Protein AF-A0A7K0PF35-F1 (afdb_monomer)

Nearest PDB structures (foldseek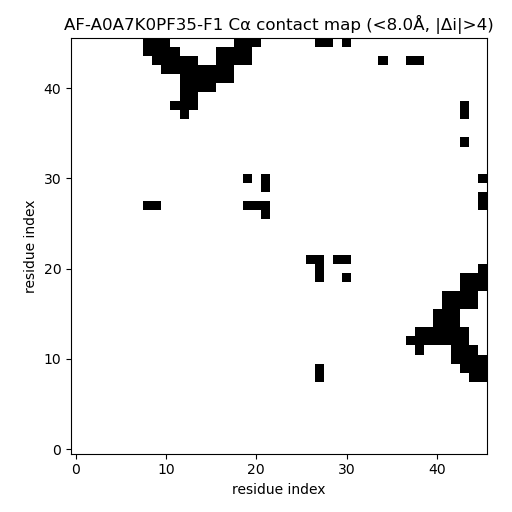):
  5k3d-assembly1_A  TM=9.811E-01  e=1.676E-01  Rhodopseudomonas palustris CGA009
  3r3v-assembly1_A  TM=9.812E-01  e=1.676E-01  Rhodopseudomonas palustris
  3qyj-assembly1_A  TM=9.675E-01  e=2.068E-01  Nostoc sp. PCC 7120 = FACHB-418
  3r0v-assembly1_A  TM=9.326E-01  e=2.738E-01  Sphaerobacter thermophilus DSM 20745
  8g48-assembly1_A  TM=8.852E-01  e=4.473E-01  Staphylococcus aureus USA300-CA-263

Sequence (46 aa):
MSTSQTLPFKRGGSGTPLLMIHGLGGNRDSFDPILPALRAEHDVIS

pLDDT: mean 94.03, std 5.98, range [66.44, 98.62]

Mean predicted aligned error: 3.64 Å

Foldseek 3Di:
DDDDDDDDKDWAADEAEDEDDDDPVDDRCPCVVPVVVCSPHYGYID

Structure (mmCIF, N/CA/C/O backbone):
data_AF-A0A7K0PF35-F1
#
_entry.id   AF-A0A7K0PF35-F1
#
loop_
_atom_site.group_PDB
_atom_site.id
_atom_site.type_symbol
_atom_site.label_atom_id
_atom_site.label_alt_id
_atom_site.label_comp_id
_atom_site.label_asym_id
_atom_site.label_entity_id
_atom_site.label_seq_id
_atom_site.pdbx_PDB_ins_code
_atom_site.Cartn_x
_atom_site.Cartn_y
_atom_site.Cartn_z
_atom_site.occupancy
_atom_site.B_iso_or_equiv
_atom_site.auth_seq_id
_atom_site.auth_comp_id
_atom_site.auth_asym_id
_atom_site.auth_atom_id
_atom_site.pdbx_PDB_model_num
ATOM 1 N N . MET A 1 1 ? 3.615 31.561 -0.743 1.00 66.44 1 MET A N 1
ATOM 2 C CA . MET A 1 1 ? 2.536 30.931 -1.535 1.00 66.44 1 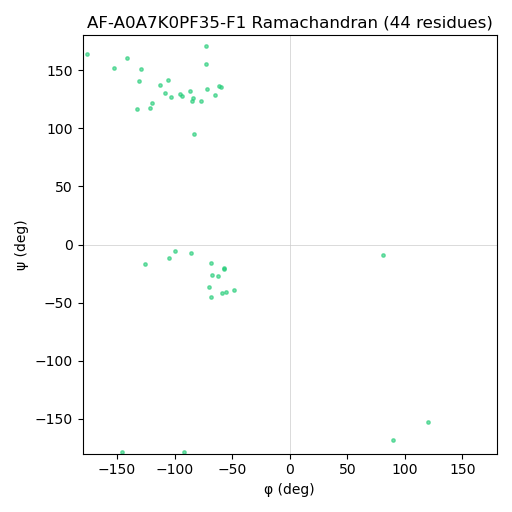MET A CA 1
ATOM 3 C C . MET A 1 1 ? 2.703 29.424 -1.409 1.00 66.44 1 MET A C 1
ATOM 5 O O . MET A 1 1 ? 3.795 28.954 -1.687 1.00 66.44 1 MET A O 1
ATOM 9 N N . SER A 1 2 ? 1.699 28.700 -0.907 1.00 75.88 2 SER A N 1
ATOM 10 C CA . SER A 1 2 ? 1.736 27.231 -0.829 1.00 75.88 2 SER A CA 1
ATOM 11 C C . SER A 1 2 ? 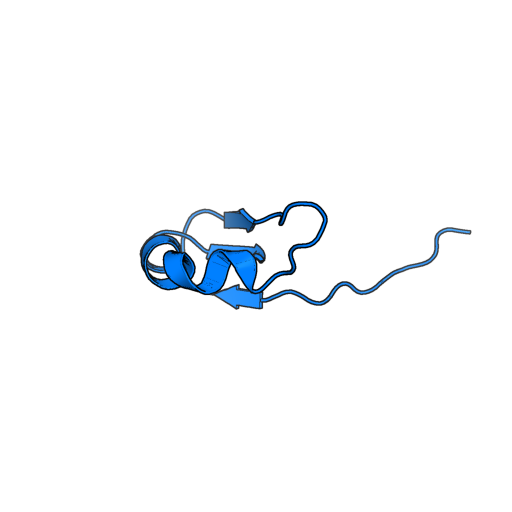1.267 26.660 -2.165 1.00 75.88 2 SER A C 1
ATOM 13 O O . SER A 1 2 ? 0.185 27.022 -2.627 1.00 75.88 2 SER A O 1
ATOM 15 N N . THR A 1 3 ? 2.081 25.835 -2.817 1.00 84.19 3 THR A N 1
ATOM 16 C CA . THR A 1 3 ? 1.690 25.131 -4.041 1.00 84.19 3 THR A CA 1
ATOM 17 C C . THR A 1 3 ? 0.934 23.858 -3.669 1.00 84.19 3 THR A C 1
ATOM 19 O O . THR A 1 3 ? 1.410 23.040 -2.885 1.00 84.19 3 THR A O 1
ATOM 22 N N . SER A 1 4 ? -0.271 23.691 -4.216 1.00 86.19 4 SER A N 1
ATOM 23 C CA . SER A 1 4 ? -1.019 22.438 -4.092 1.00 86.19 4 SER A CA 1
ATOM 24 C C . SER A 1 4 ? -0.434 21.415 -5.064 1.00 86.19 4 SER A C 1
ATOM 26 O O . SER A 1 4 ? -0.361 21.680 -6.262 1.00 86.19 4 SER A O 1
ATOM 28 N N . GLN A 1 5 ? -0.009 20.262 -4.547 1.00 90.12 5 GLN A N 1
ATOM 29 C CA . GLN A 1 5 ? 0.536 19.161 -5.339 1.00 90.12 5 GLN A CA 1
ATOM 30 C C . GLN A 1 5 ? -0.415 17.965 -5.283 1.00 90.12 5 GLN A C 1
ATOM 32 O O . GLN A 1 5 ? -0.918 17.613 -4.218 1.00 90.12 5 GLN A O 1
ATOM 37 N N . THR A 1 6 ? -0.631 17.317 -6.429 1.00 91.19 6 THR A N 1
ATOM 38 C CA . THR A 1 6 ? -1.374 16.051 -6.511 1.00 91.19 6 THR A CA 1
ATOM 39 C C . THR A 1 6 ? -0.391 14.886 -6.482 1.00 91.19 6 THR A C 1
ATOM 41 O O . THR A 1 6 ? 0.565 14.876 -7.256 1.00 91.19 6 THR A O 1
ATOM 44 N N . LEU A 1 7 ? -0.630 13.904 -5.609 1.00 90.81 7 LEU A N 1
ATOM 45 C CA . LEU A 1 7 ? 0.155 12.672 -5.543 1.00 90.81 7 LEU A CA 1
ATOM 46 C C . LEU A 1 7 ? -0.682 11.494 -6.064 1.00 90.81 7 LEU A C 1
ATOM 48 O O . LEU A 1 7 ? -1.821 11.327 -5.625 1.00 90.81 7 LEU A O 1
ATOM 52 N N . PRO A 1 8 ? -0.151 10.667 -6.980 1.00 91.44 8 PRO A N 1
ATOM 53 C CA . PRO A 1 8 ? -0.827 9.450 -7.405 1.00 91.44 8 PRO A CA 1
ATOM 54 C C . PRO A 1 8 ? -0.775 8.398 -6.292 1.00 91.44 8 PRO A C 1
ATOM 56 O O . PRO A 1 8 ? 0.291 8.120 -5.752 1.00 91.44 8 PRO A O 1
ATOM 59 N N . PHE A 1 9 ? -1.910 7.763 -6.009 1.00 94.06 9 PHE A N 1
ATOM 60 C CA . PHE A 1 9 ? -2.019 6.674 -5.036 1.00 94.06 9 PHE A CA 1
ATOM 61 C C . PHE A 1 9 ? -2.979 5.591 -5.544 1.00 94.06 9 PHE A C 1
ATOM 63 O O . PHE A 1 9 ? -3.790 5.829 -6.444 1.00 94.06 9 PHE A O 1
ATOM 70 N N . LYS A 1 10 ? -2.881 4.391 -4.978 1.00 94.19 10 LYS A N 1
ATOM 71 C CA . LYS A 1 10 ? -3.879 3.321 -5.065 1.00 94.19 10 LYS A CA 1
ATOM 72 C C . LYS A 1 10 ? -4.597 3.240 -3.715 1.00 94.19 10 LYS A C 1
ATOM 74 O O . LYS A 1 10 ? -3.965 3.364 -2.670 1.00 94.19 10 LYS A O 1
ATOM 79 N N . ARG A 1 11 ? -5.907 2.991 -3.730 1.00 96.75 11 ARG A N 1
ATOM 80 C CA . ARG A 1 11 ? -6.689 2.681 -2.525 1.00 96.75 11 ARG A CA 1
ATOM 81 C C . ARG A 1 11 ? -7.542 1.445 -2.762 1.00 96.75 11 ARG A C 1
ATOM 83 O O . ARG A 1 11 ? -8.057 1.270 -3.865 1.00 96.75 11 ARG A O 1
ATOM 90 N N . GLY A 1 12 ? -7.669 0.578 -1.766 1.00 97.56 12 GLY A N 1
ATOM 91 C CA . GLY A 1 12 ? -8.544 -0.585 -1.867 1.00 97.56 12 GLY A CA 1
ATOM 92 C C . GLY A 1 12 ? -8.621 -1.394 -0.581 1.00 97.56 12 GLY A C 1
ATOM 93 O O . GLY A 1 12 ? -7.754 -1.273 0.279 1.00 97.56 12 GLY A O 1
ATOM 94 N N . GLY A 1 13 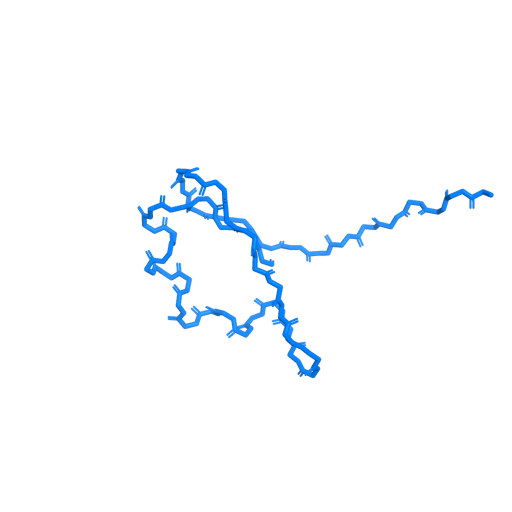? -9.637 -2.251 -0.504 1.00 97.50 13 GLY A N 1
ATOM 95 C CA . GLY A 1 13 ? -10.009 -2.952 0.723 1.00 97.50 13 GLY A CA 1
ATOM 96 C C . GLY A 1 13 ? -11.026 -2.159 1.545 1.00 97.50 13 GLY A C 1
ATOM 97 O O . GLY A 1 13 ? -11.627 -1.197 1.064 1.00 97.50 13 GLY A O 1
ATOM 98 N N . SER A 1 14 ? -11.242 -2.597 2.777 1.00 96.31 14 SER A N 1
ATOM 99 C CA . SER A 1 14 ? -12.166 -1.982 3.731 1.00 96.31 14 SER A CA 1
ATOM 100 C C . SER A 1 14 ? -11.700 -2.265 5.152 1.00 96.31 14 SER A C 1
ATOM 102 O O . SER A 1 14 ? -11.089 -3.301 5.381 1.00 96.31 14 SER A O 1
ATOM 104 N N . GLY A 1 15 ? -12.022 -1.390 6.104 1.00 9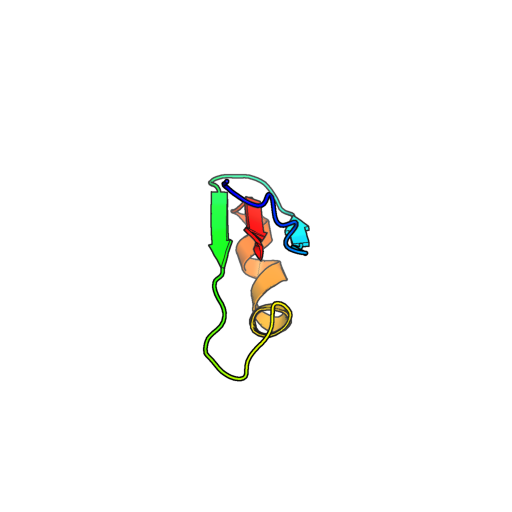7.44 15 GLY A N 1
ATOM 105 C CA . GLY A 1 15 ? -11.626 -1.543 7.507 1.00 97.44 15 GLY A CA 1
ATOM 106 C C . GLY A 1 15 ? -10.779 -0.369 7.985 1.00 97.44 15 GLY A C 1
ATOM 107 O O . GLY A 1 15 ? -10.918 0.746 7.480 1.00 97.44 15 GLY A O 1
ATOM 108 N N . THR A 1 16 ? -9.910 -0.603 8.970 1.00 98.44 16 THR A N 1
ATOM 109 C CA . THR A 1 16 ? -9.044 0.449 9.524 1.00 98.44 16 THR A CA 1
ATOM 110 C C . THR A 1 16 ? -8.062 0.942 8.454 1.00 98.44 16 THR A C 1
ATOM 112 O O . THR A 1 16 ? -7.375 0.101 7.866 1.00 98.44 16 THR A O 1
ATOM 115 N N . PRO A 1 17 ? -7.959 2.263 8.203 1.00 98.50 17 PRO A N 1
ATOM 116 C CA . PRO A 1 17 ? -7.035 2.803 7.211 1.00 98.50 17 PRO A CA 1
ATOM 117 C C . PRO A 1 17 ? -5.577 2.456 7.511 1.00 98.50 17 PRO A C 1
ATOM 119 O O . PRO A 1 17 ? -5.117 2.608 8.645 1.00 98.50 17 PRO A O 1
ATOM 122 N N . LEU A 1 18 ? -4.843 2.046 6.478 1.00 98.12 18 LEU A N 1
ATOM 123 C CA . LEU A 1 18 ? -3.427 1.692 6.562 1.00 98.12 18 LEU A CA 1
ATOM 124 C C . LEU A 1 18 ? -2.647 2.358 5.422 1.00 98.12 18 LEU A C 1
ATOM 126 O O . LEU A 1 18 ? -2.880 2.066 4.250 1.00 98.12 18 LEU A O 1
ATOM 130 N N . LEU A 1 19 ? -1.719 3.254 5.772 1.00 97.19 19 LEU A N 1
ATOM 131 C CA . LEU A 1 19 ? -0.885 3.987 4.817 1.00 97.19 19 LEU A CA 1
ATOM 132 C C . LEU A 1 19 ? 0.451 3.272 4.589 1.00 97.19 19 LEU A C 1
ATOM 134 O O . LEU A 1 19 ? 1.190 3.010 5.537 1.00 97.19 19 LEU A O 1
ATOM 138 N N . MET A 1 20 ? 0.776 3.030 3.324 1.00 96.38 20 MET A N 1
ATOM 139 C CA . MET A 1 20 ? 2.028 2.431 2.882 1.00 96.38 20 MET A CA 1
ATOM 140 C C . MET A 1 20 ? 2.958 3.494 2.317 1.00 96.38 20 MET A C 1
ATOM 142 O O . MET A 1 20 ? 2.591 4.223 1.401 1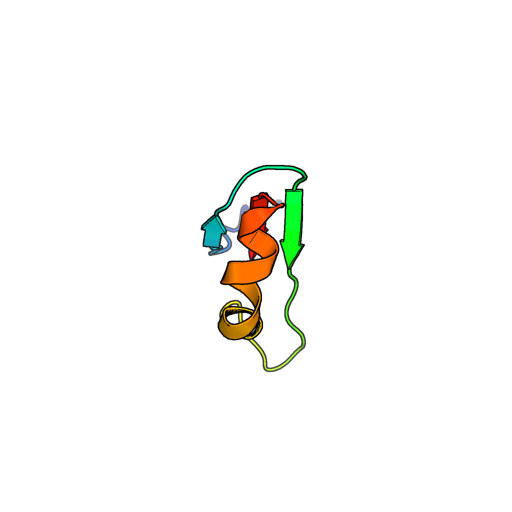.00 96.38 20 MET A O 1
ATOM 146 N N . ILE A 1 21 ? 4.185 3.548 2.830 1.00 95.75 21 ILE A N 1
ATOM 147 C CA . ILE A 1 21 ? 5.226 4.454 2.343 1.00 95.75 21 ILE A CA 1
ATOM 148 C C . ILE A 1 21 ? 6.410 3.613 1.891 1.00 95.75 21 ILE A C 1
ATOM 150 O O . ILE A 1 21 ? 7.011 2.891 2.686 1.00 95.75 21 ILE A O 1
ATOM 154 N N . HIS A 1 22 ? 6.733 3.685 0.603 1.00 93.94 22 HIS A N 1
ATOM 155 C CA . HIS A 1 22 ? 7.871 2.960 0.053 1.00 93.94 22 HIS A CA 1
ATOM 156 C C . HIS A 1 22 ? 9.201 3.593 0.491 1.00 93.94 22 HIS A C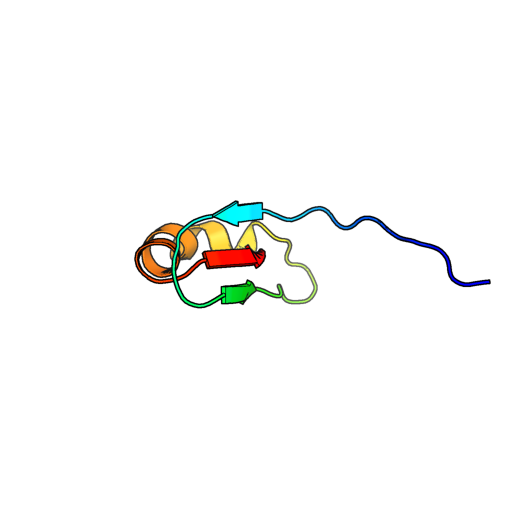 1
ATOM 158 O O . HIS A 1 22 ? 9.291 4.788 0.777 1.00 93.94 22 HIS A O 1
ATOM 164 N N . GLY A 1 23 ? 10.259 2.781 0.506 1.00 93.69 23 GLY A N 1
ATOM 165 C CA . GLY A 1 23 ? 11.624 3.263 0.713 1.00 93.69 23 GLY A CA 1
ATOM 166 C C . GLY A 1 23 ? 12.184 4.006 -0.505 1.00 93.69 23 GLY A C 1
ATOM 167 O O . GLY A 1 23 ? 11.608 3.991 -1.599 1.00 93.69 23 GLY A O 1
ATOM 168 N N . LEU A 1 24 ? 13.346 4.636 -0.326 1.00 95.44 24 LEU A N 1
ATOM 169 C CA . LEU A 1 24 ? 14.091 5.271 -1.417 1.00 95.44 24 LEU A CA 1
ATOM 170 C C . LEU A 1 24 ? 14.501 4.228 -2.470 1.00 95.44 24 LEU A C 1
ATOM 172 O O . LEU A 1 24 ? 14.947 3.138 -2.124 1.00 95.44 24 LEU A O 1
ATOM 176 N N . GLY A 1 25 ? 14.336 4.559 -3.753 1.00 94.50 25 GLY A N 1
ATOM 177 C CA . GLY A 1 25 ? 14.567 3.631 -4.871 1.00 94.50 25 GLY A CA 1
ATOM 178 C C . GLY A 1 25 ? 13.405 2.668 -5.159 1.00 94.50 25 GLY A C 1
ATOM 179 O O . GLY A 1 25 ? 13.420 2.000 -6.189 1.00 94.50 25 GLY A O 1
ATOM 180 N N . GLY A 1 26 ? 12.390 2.621 -4.289 1.00 92.81 26 GLY A N 1
ATOM 181 C CA . GLY A 1 26 ? 11.122 1.933 -4.527 1.00 92.81 26 GLY A CA 1
ATOM 182 C C . GLY A 1 26 ? 10.057 2.842 -5.143 1.00 92.81 26 GLY A C 1
ATOM 183 O O . GLY A 1 26 ? 10.287 4.023 -5.412 1.00 92.81 26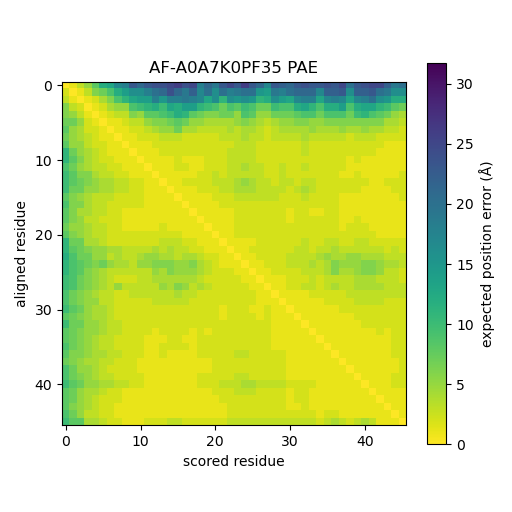 GLY A O 1
ATOM 184 N N . ASN A 1 27 ? 8.868 2.283 -5.347 1.00 92.19 27 ASN A N 1
ATOM 185 C CA . ASN A 1 27 ? 7.680 3.016 -5.775 1.00 92.19 27 ASN A CA 1
ATOM 186 C C . ASN A 1 27 ? 6.425 2.394 -5.129 1.00 92.19 27 ASN A C 1
ATOM 188 O O . ASN A 1 27 ? 6.518 1.440 -4.358 1.00 92.19 27 ASN A O 1
ATOM 192 N N . ARG A 1 28 ? 5.238 2.924 -5.434 1.00 87.81 28 ARG A N 1
ATOM 193 C CA . ARG A 1 28 ? 3.958 2.441 -4.878 1.00 87.81 28 ARG A CA 1
ATOM 194 C C . ARG A 1 28 ? 3.652 0.953 -5.133 1.00 87.81 28 ARG A C 1
ATOM 196 O O . ARG A 1 28 ? 2.854 0.370 -4.409 1.00 87.81 28 ARG A O 1
ATOM 203 N N . ASP A 1 29 ? 4.282 0.337 -6.134 1.00 92.31 29 ASP A N 1
ATOM 204 C CA . ASP A 1 29 ? 4.096 -1.076 -6.487 1.00 92.31 29 ASP A CA 1
ATOM 205 C C . ASP A 1 29 ? 5.004 -2.002 -5.654 1.00 92.31 29 ASP A C 1
ATOM 207 O O . ASP A 1 29 ? 4.844 -3.220 -5.682 1.00 92.31 29 ASP A O 1
ATOM 211 N N . SER A 1 30 ? 5.923 -1.452 -4.845 1.00 94.38 30 SER A N 1
ATOM 212 C CA . SER A 1 30 ? 6.794 -2.234 -3.952 1.00 94.38 30 SER A CA 1
ATOM 213 C C . SER A 1 30 ? 6.020 -3.115 -2.960 1.00 94.38 30 SER A C 1
ATOM 215 O O . SER A 1 30 ? 6.576 -4.085 -2.451 1.00 94.38 30 SER A O 1
ATOM 217 N N . PHE A 1 31 ? 4.746 -2.806 -2.704 1.00 94.25 31 PHE A N 1
ATOM 218 C CA . PHE A 1 31 ? 3.875 -3.567 -1.808 1.00 94.25 31 PHE A CA 1
ATOM 21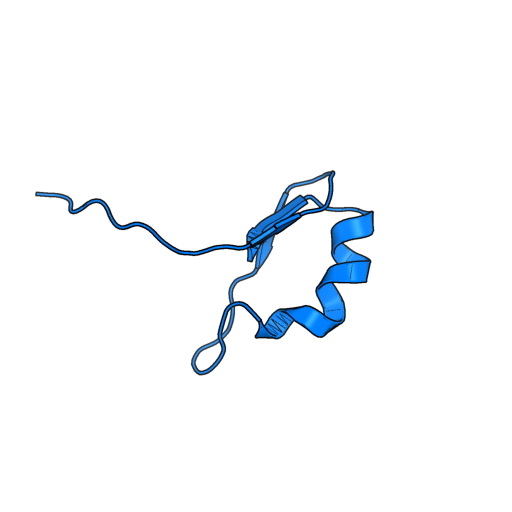9 C C . PHE A 1 31 ? 2.918 -4.523 -2.529 1.00 94.25 31 PHE A C 1
ATOM 221 O O . PHE A 1 31 ? 2.239 -5.294 -1.852 1.00 94.25 31 PHE A O 1
ATOM 228 N N . ASP A 1 32 ? 2.857 -4.519 -3.866 1.00 95.62 32 ASP A N 1
ATOM 229 C CA . ASP A 1 32 ? 1.896 -5.319 -4.640 1.00 95.62 32 ASP A CA 1
ATOM 230 C C . ASP A 1 32 ? 1.822 -6.803 -4.202 1.00 95.62 32 ASP A C 1
ATOM 232 O O . ASP A 1 32 ? 0.703 -7.310 -4.075 1.00 95.62 32 ASP A O 1
ATOM 236 N N . PRO A 1 33 ? 2.937 -7.492 -3.860 1.00 96.88 33 PRO A N 1
ATOM 237 C CA . PRO A 1 33 ? 2.889 -8.879 -3.389 1.00 96.88 33 PRO A CA 1
ATOM 238 C C . PRO A 1 33 ? 2.116 -9.105 -2.078 1.00 96.88 33 PRO A C 1
ATOM 240 O O . PRO A 1 33 ? 1.603 -10.200 -1.863 1.00 96.88 33 PRO A O 1
ATOM 243 N N . ILE A 1 34 ? 2.031 -8.101 -1.196 1.00 96.25 34 ILE A N 1
ATOM 244 C CA . ILE A 1 34 ? 1.384 -8.215 0.125 1.00 96.25 34 ILE A CA 1
ATOM 245 C C . ILE A 1 34 ? 0.009 -7.536 0.187 1.00 96.25 34 ILE A C 1
ATOM 247 O O . ILE A 1 34 ? -0.748 -7.757 1.133 1.00 96.25 34 ILE A O 1
ATOM 251 N N . LEU A 1 35 ? -0.349 -6.740 -0.827 1.00 96.50 35 LEU A N 1
ATOM 252 C CA . LEU A 1 35 ? -1.626 -6.025 -0.877 1.00 96.50 35 LEU A CA 1
ATOM 253 C C . LEU A 1 35 ? -2.864 -6.931 -0.735 1.00 96.50 35 LEU A C 1
ATOM 255 O O . LEU A 1 35 ? -3.779 -6.510 -0.029 1.00 96.50 35 LEU A O 1
ATOM 259 N N . PRO A 1 36 ? -2.951 -8.135 -1.344 1.00 97.38 36 PRO A N 1
ATOM 260 C CA . PRO A 1 36 ? -4.147 -8.969 -1.214 1.00 97.38 36 PRO A CA 1
ATOM 261 C C . PRO A 1 36 ? -4.483 -9.339 0.234 1.00 97.38 36 PRO A C 1
ATOM 263 O O . PRO A 1 36 ? -5.645 -9.266 0.621 1.00 97.38 36 PRO A O 1
ATOM 266 N N . ALA A 1 37 ? -3.473 -9.679 1.040 1.00 97.81 37 ALA A N 1
ATOM 267 C CA . ALA A 1 37 ? -3.668 -10.040 2.442 1.00 97.81 37 ALA A CA 1
ATOM 268 C C . ALA A 1 37 ? -4.113 -8.830 3.274 1.00 97.81 37 ALA A C 1
ATOM 270 O O . ALA A 1 37 ? -5.074 -8.907 4.028 1.00 97.81 37 ALA A O 1
ATOM 271 N N . LEU A 1 38 ? -3.463 -7.681 3.085 1.00 97.81 38 LEU A N 1
ATOM 272 C CA . LEU A 1 38 ? -3.752 -6.480 3.871 1.00 97.81 38 LEU A CA 1
ATOM 273 C C . LEU A 1 38 ? -5.120 -5.883 3.532 1.00 97.81 38 LEU A C 1
ATOM 275 O O . LEU A 1 38 ? -5.836 -5.429 4.417 1.00 97.81 38 LEU A O 1
ATOM 279 N N . ARG A 1 39 ? -5.523 -5.935 2.259 1.00 98.31 39 ARG A N 1
ATOM 280 C CA . ARG A 1 39 ? -6.835 -5.452 1.801 1.00 98.31 39 ARG A CA 1
ATOM 281 C C . ARG A 1 39 ? -8.012 -6.291 2.294 1.00 98.31 39 ARG A C 1
ATOM 283 O O . ARG A 1 39 ? -9.142 -5.817 2.203 1.00 98.31 39 ARG A O 1
ATOM 290 N N . ALA A 1 40 ? -7.768 -7.508 2.781 1.00 98.19 40 ALA A N 1
ATOM 291 C CA . ALA A 1 40 ? -8.813 -8.334 3.378 1.00 98.19 40 ALA A CA 1
ATOM 292 C C . ALA A 1 40 ? -9.336 -7.740 4.699 1.00 98.19 40 ALA A C 1
ATOM 294 O O . ALA A 1 40 ? -10.488 -7.976 5.053 1.00 98.19 40 ALA A O 1
ATOM 295 N N . GLU A 1 41 ? -8.510 -6.951 5.396 1.00 98.31 41 GLU A N 1
ATOM 296 C CA . GLU A 1 41 ? -8.803 -6.437 6.743 1.00 98.31 41 GLU A CA 1
ATOM 297 C C . GLU A 1 41 ? -8.698 -4.903 6.855 1.00 98.31 41 GLU A C 1
ATOM 299 O O . GLU A 1 41 ? -9.217 -4.307 7.804 1.00 98.31 41 GLU A O 1
ATOM 304 N N . HIS A 1 42 ? -8.041 -4.252 5.889 1.00 98.62 42 HIS A N 1
ATOM 305 C CA . HIS A 1 42 ? -7.743 -2.823 5.914 1.00 98.62 42 HIS A CA 1
ATOM 306 C C . HIS A 1 42 ? -8.161 -2.099 4.636 1.00 98.62 42 HIS A C 1
ATOM 308 O O . HIS A 1 42 ? -8.116 -2.636 3.529 1.00 98.62 42 HIS A O 1
ATOM 314 N N . ASP A 1 43 ? -8.476 -0.815 4.793 1.00 98.56 43 ASP A N 1
ATOM 315 C CA . ASP A 1 43 ? -8.521 0.139 3.690 1.00 98.56 43 ASP A CA 1
ATOM 316 C C . ASP A 1 43 ? -7.100 0.656 3.422 1.00 98.56 43 ASP A C 1
ATOM 318 O O . ASP A 1 43 ? -6.588 1.547 4.105 1.00 98.56 43 ASP A O 1
ATOM 322 N N . VAL A 1 44 ? -6.418 0.020 2.471 1.00 98.25 44 VAL A N 1
ATOM 323 C CA . VAL A 1 44 ? -4.997 0.256 2.197 1.00 98.25 44 VAL A CA 1
ATOM 324 C C . VAL A 1 44 ? -4.829 1.421 1.232 1.00 98.25 44 VAL A C 1
ATOM 326 O O . VAL A 1 44 ? -5.452 1.431 0.171 1.00 98.25 44 VAL A O 1
ATOM 329 N N . ILE A 1 45 ? -3.929 2.349 1.563 1.00 97.31 45 ILE A N 1
ATOM 330 C CA . ILE A 1 45 ? -3.536 3.509 0.753 1.00 97.31 45 ILE A CA 1
ATOM 331 C C . ILE A 1 45 ? -2.035 3.391 0.457 1.00 97.31 45 ILE A C 1
ATOM 333 O O . ILE A 1 45 ? -1.241 3.319 1.393 1.00 97.31 45 ILE A O 1
ATOM 337 N N . SER A 1 46 ? -1.639 3.356 -0.818 1.00 93.75 46 SER A N 1
ATOM 338 C CA . SER A 1 46 ? -0.243 3.148 -1.260 1.00 93.75 46 SER A CA 1
ATOM 339 C C . SER A 1 46 ? 0.147 4.001 -2.456 1.00 93.75 46 SER A C 1
ATOM 341 O O . SER A 1 46 ? -0.695 4.083 -3.382 1.00 93.75 46 SER A O 1
#

Secondary structure (DSSP, 8-state):
-PPP------EE--SEEEE--PPTT--GGGGTTTHHHHHTTEEEE-

Radius of gyration: 12.38 Å; Cα contacts (8 Å, |Δi|>4): 62; chains: 1; bounding box: 27×41×17 Å

Solvent-accessible surface area (backbone atoms only — not comparable to full-atom values): 2966 Å² total; per-residue (Å²): 135,87,81,90,79,88,79,91,69,50,75,46,59,46,64,63,77,42,84,56,80,64,59,90,95,56,48,71,67,75,50,57,91,54,42,72,68,51,25,71,58,14,24,34,36,51